Protein AF-T0H8N2-F1 (afdb_monomer)

Secondary structure (DSSP, 8-state):
--HHHHHHHHHHHHSGGGEETTEEEEE--TT-SS-EEHHHHHHHHHHHHHHT-

Structure (mmCIF, N/CA/C/O backbone):
data_AF-T0H8N2-F1
#
_entry.id   AF-T0H8N2-F1
#
loop_
_atom_site.group_PDB
_atom_site.id
_atom_site.type_symbol
_atom_site.label_atom_id
_atom_site.label_alt_id
_atom_site.label_comp_id
_atom_site.label_asym_id
_atom_site.label_entity_id
_atom_site.label_seq_id
_atom_site.pdbx_PDB_ins_code
_atom_site.Cartn_x
_atom_site.Cartn_y
_atom_site.Cartn_z
_atom_site.occupancy
_atom_site.B_iso_or_equiv
_atom_site.auth_seq_id
_atom_site.auth_comp_id
_atom_site.auth_asym_id
_atom_site.auth_atom_id
_atom_site.pdbx_PDB_model_num
ATOM 1 N N . MET A 1 1 ? 6.968 7.352 14.355 1.00 64.88 1 MET A N 1
ATOM 2 C CA . MET A 1 1 ? 6.657 7.772 12.973 1.00 64.88 1 MET A CA 1
ATOM 3 C C . MET A 1 1 ? 5.303 8.437 13.023 1.00 64.88 1 MET A C 1
ATOM 5 O O . MET A 1 1 ? 4.352 7.769 13.427 1.00 64.88 1 MET A O 1
ATOM 9 N N . GLU A 1 2 ? 5.263 9.719 12.675 1.00 89.50 2 GLU A N 1
ATOM 10 C CA . GLU A 1 2 ? 4.047 10.531 12.695 1.00 89.50 2 GLU A CA 1
ATOM 11 C C . GLU A 1 2 ? 2.939 9.905 11.830 1.00 89.50 2 GLU A C 1
ATOM 13 O O . GLU A 1 2 ? 3.257 9.269 10.812 1.00 89.50 2 GLU A O 1
ATOM 18 N N . PRO A 1 3 ? 1.652 10.049 12.202 1.00 90.19 3 PRO A N 1
ATOM 19 C CA . PRO A 1 3 ? 0.529 9.502 11.437 1.00 90.19 3 PR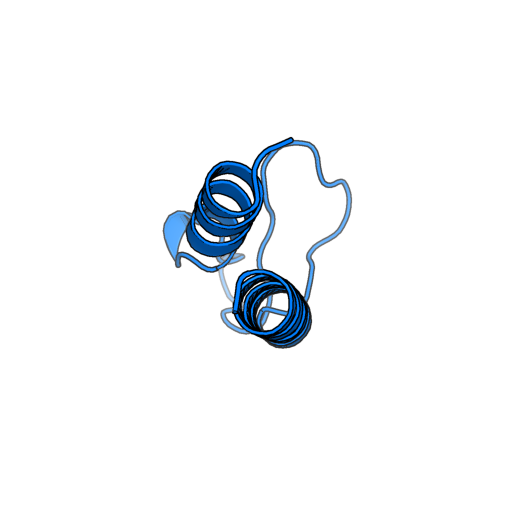O A CA 1
ATOM 20 C C . PRO A 1 3 ? 0.559 9.902 9.956 1.00 90.19 3 PRO A C 1
ATOM 22 O O . PRO A 1 3 ? 0.308 9.072 9.083 1.00 90.19 3 PRO A O 1
ATOM 25 N N . GLU A 1 4 ? 0.968 11.136 9.664 1.00 93.00 4 GLU A N 1
ATOM 26 C CA . GLU A 1 4 ? 1.111 11.656 8.300 1.00 93.00 4 GLU A CA 1
ATOM 27 C C . GLU A 1 4 ? 2.182 10.917 7.493 1.00 93.00 4 GLU A C 1
ATOM 29 O O . GLU A 1 4 ? 1.976 10.602 6.323 1.00 93.00 4 GLU A O 1
ATOM 34 N N . VAL A 1 5 ? 3.303 10.560 8.123 1.00 94.94 5 VAL A N 1
ATOM 35 C CA . VAL A 1 5 ? 4.375 9.810 7.459 1.00 94.94 5 VAL A CA 1
ATOM 36 C C . VAL A 1 5 ? 3.917 8.381 7.151 1.00 94.94 5 VAL A C 1
ATOM 38 O O . VAL A 1 5 ? 4.173 7.872 6.059 1.00 94.94 5 VAL A O 1
ATOM 41 N N . LYS A 1 6 ? 3.182 7.738 8.070 1.00 94.19 6 LYS A N 1
ATOM 42 C CA . LYS A 1 6 ? 2.577 6.417 7.814 1.00 94.19 6 LYS A CA 1
ATOM 43 C C . LYS A 1 6 ? 1.577 6.479 6.658 1.00 94.19 6 LYS A C 1
ATOM 45 O O . LYS A 1 6 ? 1.609 5.613 5.784 1.00 94.19 6 LYS A O 1
ATOM 50 N N . ARG A 1 7 ? 0.731 7.514 6.630 1.00 95.50 7 ARG A N 1
ATOM 51 C CA . ARG A 1 7 ? -0.229 7.767 5.547 1.00 95.50 7 ARG A CA 1
ATOM 52 C C . ARG A 1 7 ? 0.479 7.951 4.207 1.00 95.50 7 ARG A C 1
ATOM 54 O O . ARG A 1 7 ? 0.100 7.299 3.242 1.00 95.50 7 ARG A O 1
ATOM 61 N N . ALA A 1 8 ? 1.525 8.775 4.152 1.00 96.00 8 ALA A N 1
ATOM 62 C CA . ALA A 1 8 ? 2.273 9.035 2.922 1.00 96.00 8 ALA A CA 1
ATOM 63 C C . ALA A 1 8 ? 2.910 7.758 2.347 1.00 96.00 8 ALA A C 1
ATOM 65 O O . ALA A 1 8 ? 2.845 7.519 1.141 1.00 96.00 8 ALA A O 1
ATOM 66 N N . ILE A 1 9 ? 3.469 6.900 3.208 1.00 94.88 9 ILE A N 1
ATOM 67 C CA . ILE A 1 9 ? 4.043 5.614 2.790 1.00 94.88 9 ILE A CA 1
ATOM 68 C C . ILE A 1 9 ? 2.961 4.684 2.229 1.00 94.88 9 ILE A C 1
ATOM 70 O O . ILE A 1 9 ? 3.128 4.144 1.137 1.00 94.88 9 ILE A O 1
ATOM 74 N N . LEU A 1 10 ? 1.844 4.518 2.940 1.00 95.56 10 LEU A N 1
ATOM 75 C CA . LEU A 1 10 ? 0.751 3.647 2.497 1.00 95.56 10 LEU A CA 1
ATOM 76 C C . LEU A 1 10 ? 0.087 4.164 1.211 1.00 95.56 10 LEU A C 1
ATOM 78 O O . LEU A 1 10 ? -0.183 3.377 0.306 1.00 95.56 10 LEU A O 1
ATOM 82 N N . ALA A 1 11 ? -0.108 5.479 1.087 1.00 95.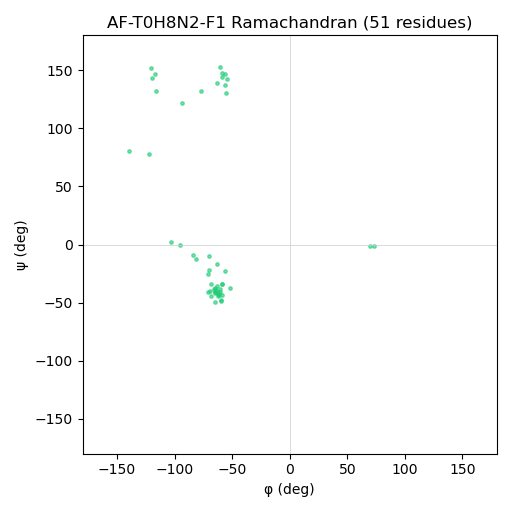62 11 ALA A N 1
ATOM 83 C CA . ALA A 1 11 ? -0.625 6.103 -0.129 1.00 95.62 11 ALA A CA 1
ATOM 84 C C . ALA A 1 11 ? 0.321 5.891 -1.321 1.00 95.62 11 ALA A C 1
ATOM 86 O O . ALA A 1 11 ? -0.128 5.561 -2.418 1.00 95.62 11 ALA A O 1
ATOM 87 N N . SER A 1 12 ? 1.637 5.998 -1.100 1.00 95.56 12 SER A N 1
ATOM 88 C CA . SER A 1 12 ? 2.635 5.671 -2.121 1.00 95.56 12 SER A CA 1
ATOM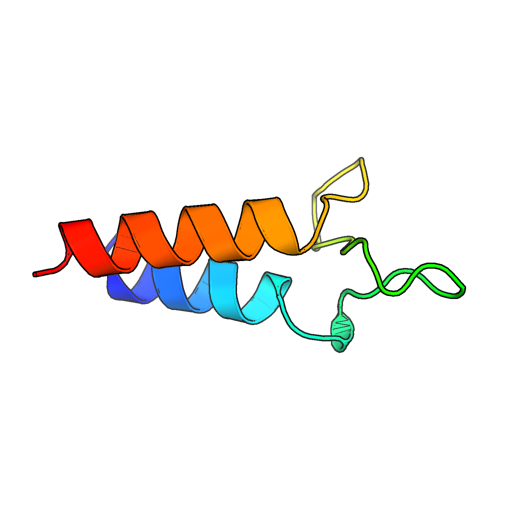 89 C C . SER A 1 12 ? 2.509 4.215 -2.584 1.00 95.56 12 SER A C 1
ATOM 91 O O . SER A 1 12 ? 2.529 3.957 -3.786 1.00 95.56 12 SER A O 1
ATOM 93 N N . TRP A 1 13 ? 2.313 3.267 -1.662 1.00 95.88 13 TRP A N 1
ATOM 94 C CA . TRP A 1 13 ? 2.169 1.845 -1.993 1.00 95.88 13 TRP A CA 1
ATOM 95 C C . TRP A 1 13 ? 0.880 1.516 -2.749 1.00 95.88 13 TRP A C 1
ATOM 97 O O . TRP A 1 13 ? 0.898 0.624 -3.594 1.00 95.88 13 TRP A O 1
ATOM 107 N N . ALA A 1 14 ? -0.214 2.225 -2.467 1.00 95.88 14 ALA A N 1
ATOM 108 C CA . ALA A 1 14 ? -1.499 2.021 -3.136 1.00 95.88 14 ALA A CA 1
ATOM 109 C C . ALA A 1 14 ? -1.491 2.480 -4.607 1.00 95.88 14 ALA A C 1
ATOM 111 O O . ALA A 1 14 ? -2.296 1.999 -5.402 1.00 95.88 14 ALA A O 1
ATOM 112 N N . SER A 1 15 ? -0.569 3.373 -4.978 1.00 94.44 15 SER A N 1
ATOM 113 C CA . SER A 1 15 ? -0.440 3.891 -6.343 1.00 94.44 15 SER A CA 1
ATOM 114 C C . SER A 1 15 ? -0.187 2.791 -7.378 1.00 94.44 15 SER A C 1
ATOM 116 O O . SER A 1 15 ? 0.526 1.818 -7.117 1.00 94.44 15 SER A O 1
ATOM 118 N N . ASP A 1 16 ? -0.701 2.990 -8.592 1.00 93.69 16 ASP A N 1
ATOM 119 C CA . ASP A 1 16 ? -0.493 2.093 -9.735 1.00 93.69 16 ASP A CA 1
ATOM 120 C C . ASP A 1 16 ? 0.972 2.000 -10.168 1.00 93.69 16 ASP A C 1
ATOM 122 O O . ASP A 1 16 ? 1.365 1.016 -10.785 1.00 93.69 16 ASP A O 1
ATOM 126 N N . ALA A 1 17 ? 1.817 2.945 -9.744 1.00 93.44 17 ALA A N 1
ATOM 127 C CA . ALA A 1 17 ? 3.270 2.828 -9.873 1.00 93.44 17 ALA A CA 1
ATOM 128 C C . ALA A 1 17 ? 3.834 1.552 -9.212 1.00 93.44 17 ALA A C 1
ATOM 130 O O . ALA A 1 17 ? 4.915 1.096 -9.578 1.00 93.44 17 ALA A O 1
ATOM 131 N N . ASN A 1 18 ? 3.114 0.977 -8.242 1.00 94.81 18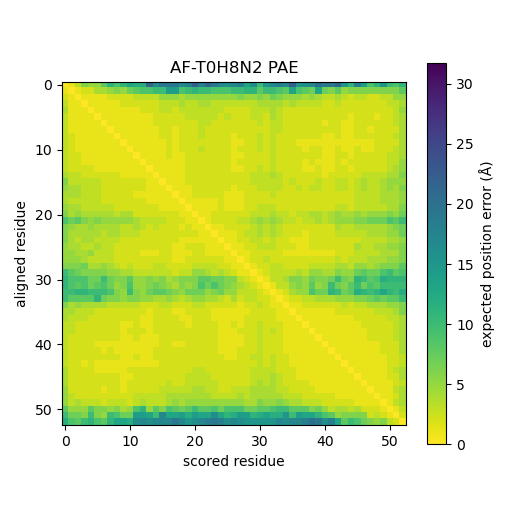 ASN A N 1
ATOM 132 C CA . ASN A 1 18 ? 3.463 -0.289 -7.602 1.00 94.81 18 ASN A CA 1
ATOM 133 C C . ASN A 1 18 ? 2.609 -1.468 -8.096 1.00 94.81 18 ASN A C 1
ATOM 135 O O . ASN A 1 18 ? 2.763 -2.562 -7.557 1.00 94.81 18 ASN A O 1
ATOM 139 N N . ALA A 1 19 ? 1.692 -1.293 -9.052 1.00 95.88 19 ALA A N 1
ATOM 140 C CA . ALA A 1 19 ? 0.880 -2.397 -9.563 1.00 95.88 19 ALA A CA 1
ATOM 141 C C . ALA A 1 19 ? 1.757 -3.452 -10.250 1.00 95.88 19 ALA A C 1
ATOM 143 O O . ALA A 1 19 ? 2.712 -3.131 -10.957 1.00 95.88 19 ALA A O 1
ATOM 144 N N . VAL A 1 20 ? 1.446 -4.730 -10.025 1.00 93.81 20 VAL A N 1
ATOM 145 C CA . VAL A 1 20 ? 2.126 -5.819 -10.736 1.00 93.81 20 VAL A CA 1
ATOM 146 C C . VAL A 1 20 ? 1.553 -5.916 -12.146 1.00 93.81 20 VAL A C 1
ATOM 148 O O . VAL A 1 20 ? 0.335 -5.943 -12.327 1.00 93.81 20 VAL A O 1
ATOM 151 N N . GLU A 1 21 ? 2.429 -5.991 -13.147 1.00 93.62 21 GLU A N 1
ATOM 152 C CA . GLU A 1 21 ? 2.030 -6.159 -14.544 1.00 93.62 21 GLU A CA 1
ATOM 153 C C . GLU A 1 21 ? 1.142 -7.402 -14.717 1.00 93.62 21 GLU A C 1
ATOM 155 O O . GLU A 1 21 ? 1.445 -8.482 -14.207 1.00 93.62 21 GLU A O 1
ATOM 160 N N . GLY A 1 22 ? -0.000 -7.231 -15.385 1.00 94.75 22 GLY A N 1
ATOM 161 C CA . GLY A 1 22 ? -0.994 -8.292 -15.568 1.00 94.75 22 GLY A CA 1
ATOM 162 C C . GLY A 1 22 ? -1.811 -8.650 -14.318 1.00 94.75 22 GLY A C 1
ATOM 163 O O . GLY A 1 22 ? -2.701 -9.493 -14.410 1.00 94.75 22 GLY A O 1
ATOM 164 N N . ASN A 1 23 ? -1.565 -8.018 -13.164 1.00 94.62 23 ASN A N 1
ATOM 165 C CA . ASN A 1 23 ? -2.336 -8.238 -11.940 1.00 94.62 23 ASN A CA 1
ATOM 166 C C . ASN A 1 23 ? -2.594 -6.918 -11.176 1.00 94.62 23 ASN A C 1
ATOM 168 O O . ASN A 1 23 ? -1.923 -6.623 -10.181 1.00 94.62 23 ASN A O 1
ATOM 172 N N . PRO A 1 24 ? -3.597 -6.123 -11.600 1.00 93.44 24 PRO A N 1
ATOM 173 C CA . PRO A 1 24 ? -3.887 -4.811 -11.019 1.00 93.44 24 PRO A CA 1
ATOM 174 C C . PRO A 1 24 ? -4.457 -4.869 -9.593 1.00 93.44 24 PRO A C 1
ATOM 176 O O . PRO A 1 24 ? -4.548 -3.830 -8.944 1.00 93.44 24 PRO A O 1
ATOM 179 N N . ALA A 1 25 ? -4.825 -6.047 -9.078 1.00 96.00 25 ALA A N 1
ATOM 180 C CA . ALA A 1 25 ? -5.339 -6.210 -7.715 1.00 96.00 25 ALA A CA 1
ATOM 181 C C . ALA A 1 25 ? -4.229 -6.269 -6.650 1.00 96.00 25 ALA A C 1
ATOM 183 O O . ALA A 1 25 ? -4.505 -6.167 -5.454 1.00 96.00 25 ALA A O 1
ATOM 184 N N . VAL A 1 26 ? -2.965 -6.420 -7.057 1.00 97.19 26 VAL A N 1
ATOM 185 C CA . VAL A 1 26 ? -1.828 -6.497 -6.134 1.00 97.19 26 VAL A CA 1
ATOM 186 C C . VAL A 1 26 ? -0.822 -5.383 -6.396 1.00 97.19 26 VAL A C 1
ATOM 188 O O . VAL A 1 26 ? -0.691 -4.853 -7.501 1.00 97.19 26 VAL A O 1
ATOM 191 N N . ARG A 1 27 ? -0.108 -5.001 -5.345 1.00 96.94 27 ARG A N 1
ATOM 192 C CA . ARG A 1 27 ? 0.972 -4.022 -5.358 1.00 96.94 27 ARG A CA 1
ATOM 193 C C . ARG A 1 27 ? 2.272 -4.708 -4.9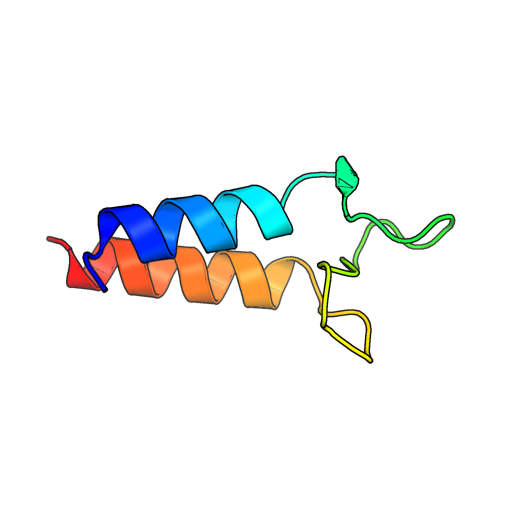57 1.00 96.94 27 ARG A C 1
ATOM 195 O O . ARG A 1 27 ? 2.270 -5.609 -4.121 1.00 96.94 27 ARG A O 1
ATOM 202 N N . ARG A 1 28 ? 3.403 -4.276 -5.509 1.00 95.75 28 ARG A N 1
ATOM 203 C CA . ARG A 1 28 ? 4.746 -4.725 -5.123 1.00 95.75 28 ARG A CA 1
ATOM 204 C C . ARG A 1 28 ? 5.594 -3.530 -4.684 1.00 95.75 28 ARG A C 1
ATOM 206 O O . ARG A 1 28 ? 6.435 -3.067 -5.451 1.00 95.75 28 ARG A O 1
ATOM 213 N N . PRO A 1 29 ? 5.394 -3.034 -3.452 1.00 91.56 29 PRO A N 1
ATOM 214 C CA . PRO A 1 29 ? 6.181 -1.927 -2.940 1.00 91.56 29 PRO A CA 1
ATOM 215 C C . PRO A 1 29 ? 7.676 -2.259 -2.872 1.00 91.56 29 PRO A C 1
ATOM 217 O O . PRO A 1 29 ? 8.050 -3.420 -2.651 1.00 91.56 29 PRO A O 1
ATOM 220 N N . PRO A 1 30 ? 8.556 -1.249 -2.967 1.00 85.00 30 PRO A N 1
ATOM 2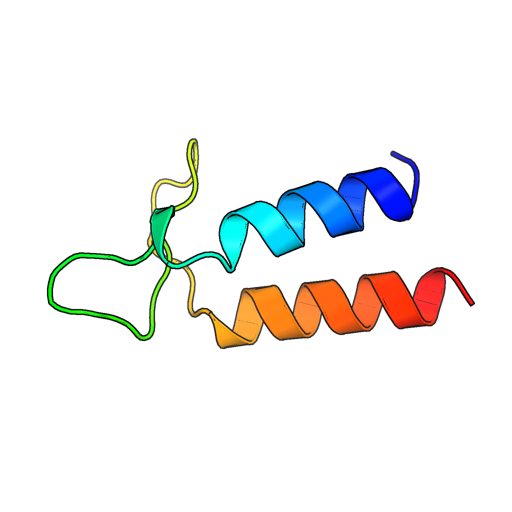21 C CA . PRO A 1 30 ? 9.982 -1.447 -2.758 1.00 85.00 30 PRO A CA 1
ATOM 222 C C . PRO A 1 30 ? 10.239 -2.103 -1.394 1.00 85.00 30 PRO A C 1
ATOM 224 O O . PRO A 1 30 ? 9.569 -1.818 -0.400 1.00 85.00 30 PRO A O 1
ATOM 227 N N . ARG A 1 31 ? 11.228 -3.004 -1.354 1.00 82.94 31 ARG A N 1
ATOM 228 C CA . ARG A 1 31 ? 11.631 -3.800 -0.175 1.00 82.94 31 ARG A CA 1
ATOM 229 C C . ARG A 1 31 ? 10.638 -4.880 0.283 1.00 82.94 31 ARG A C 1
ATOM 231 O O . ARG A 1 31 ? 10.980 -5.635 1.192 1.00 82.94 31 ARG A O 1
ATOM 238 N N . HIS A 1 32 ? 9.482 -5.041 -0.367 1.00 83.62 32 HIS A N 1
ATOM 239 C CA . HIS A 1 32 ? 8.572 -6.157 -0.093 1.00 83.62 32 HIS A CA 1
ATOM 240 C C . HIS A 1 32 ? 8.842 -7.332 -1.035 1.00 83.62 32 HIS A C 1
ATOM 242 O O . HIS A 1 32 ? 8.789 -7.217 -2.259 1.00 83.62 32 HIS A O 1
ATOM 248 N N . LYS A 1 33 ? 9.146 -8.499 -0.453 1.00 80.88 33 LYS A N 1
ATOM 249 C CA . LYS A 1 33 ? 9.461 -9.714 -1.223 1.00 80.88 33 LYS A CA 1
ATOM 250 C C . LYS A 1 33 ? 8.234 -10.315 -1.916 1.00 80.88 33 LYS A C 1
ATOM 252 O O . LYS A 1 33 ? 8.398 -11.001 -2.921 1.00 80.88 33 LYS A O 1
ATOM 257 N N . ARG A 1 34 ? 7.029 -10.074 -1.390 1.00 90.06 34 ARG A N 1
ATOM 258 C CA . ARG A 1 34 ? 5.764 -10.615 -1.902 1.00 90.06 34 ARG A CA 1
ATOM 259 C C . ARG A 1 34 ? 4.820 -9.482 -2.313 1.00 90.06 34 ARG A C 1
ATOM 261 O O . ARG A 1 34 ? 4.822 -8.458 -1.630 1.00 90.06 34 ARG A O 1
ATOM 268 N N . PRO A 1 35 ? 4.036 -9.658 -3.392 1.00 94.12 35 PRO A N 1
ATOM 269 C CA . PRO A 1 35 ? 2.934 -8.760 -3.700 1.00 94.12 35 PRO A CA 1
ATOM 270 C C . PRO A 1 35 ? 1.925 -8.717 -2.550 1.00 94.12 35 PRO A C 1
ATOM 272 O O . PRO A 1 35 ? 1.688 -9.733 -1.896 1.00 94.12 35 PRO A O 1
ATOM 275 N N . ILE A 1 36 ? 1.347 -7.544 -2.325 1.00 95.62 36 ILE A N 1
ATOM 276 C CA . ILE A 1 36 ? 0.346 -7.268 -1.296 1.00 95.62 36 ILE A CA 1
ATOM 277 C C . ILE A 1 36 ? -0.951 -6.879 -2.013 1.00 95.62 36 ILE A C 1
ATOM 279 O O . ILE A 1 36 ? -0.888 -6.047 -2.921 1.00 95.62 36 ILE A O 1
ATOM 283 N N . PRO A 1 37 ? -2.116 -7.435 -1.654 1.00 96.88 37 PRO A N 1
ATOM 284 C CA . PRO A 1 37 ? -3.396 -6.968 -2.181 1.00 96.88 37 PRO A CA 1
ATOM 285 C C . PRO A 1 37 ? -3.602 -5.473 -1.909 1.00 96.88 37 PRO A C 1
ATOM 287 O O . PRO A 1 37 ? -3.323 -4.995 -0.808 1.00 96.88 37 PRO A O 1
ATOM 290 N N . ILE A 1 38 ? -4.108 -4.721 -2.892 1.00 97.06 38 ILE A N 1
ATOM 291 C CA . ILE A 1 38 ? -4.380 -3.286 -2.695 1.00 97.06 38 ILE A CA 1
ATOM 292 C C . ILE A 1 38 ? -5.368 -3.046 -1.543 1.00 97.06 38 ILE A C 1
ATOM 294 O O . ILE A 1 38 ? -5.206 -2.086 -0.791 1.00 97.06 38 ILE A O 1
ATOM 298 N N . ASP A 1 39 ? -6.325 -3.952 -1.346 1.00 97.62 39 ASP A N 1
ATOM 299 C CA . ASP A 1 39 ? -7.314 -3.857 -0.272 1.00 97.62 39 ASP A CA 1
ATOM 300 C C . ASP A 1 39 ? -6.670 -3.858 1.121 1.00 97.62 39 ASP A C 1
ATOM 302 O O . ASP A 1 39 ? -7.068 -3.071 1.978 1.00 97.62 39 ASP A O 1
ATOM 306 N N . GLU A 1 40 ? -5.611 -4.648 1.335 1.00 97.06 40 GLU A N 1
ATOM 307 C CA . GLU A 1 40 ? -4.872 -4.653 2.606 1.00 97.06 40 GLU A CA 1
ATOM 308 C C . GLU A 1 40 ? -4.181 -3.306 2.870 1.00 97.06 40 GLU A C 1
ATOM 310 O O . GLU A 1 40 ? -4.151 -2.822 4.006 1.00 97.06 40 GLU A O 1
ATOM 315 N N . ILE A 1 41 ? -3.650 -2.672 1.818 1.00 96.31 41 ILE A N 1
ATOM 316 C CA . ILE A 1 41 ? -3.002 -1.357 1.910 1.00 96.31 41 ILE A CA 1
ATOM 317 C C . ILE A 1 41 ? -4.044 -0.283 2.239 1.00 96.31 41 ILE A C 1
ATOM 319 O O . ILE A 1 41 ? -3.813 0.550 3.120 1.00 96.31 41 ILE A O 1
ATOM 323 N N . LEU A 1 42 ? -5.204 -0.317 1.578 1.00 96.62 42 LEU A N 1
ATOM 324 C CA . LEU A 1 42 ? -6.302 0.618 1.831 1.00 96.62 42 LEU A CA 1
ATOM 325 C C . LEU A 1 42 ? -6.890 0.440 3.235 1.00 96.62 42 LEU A C 1
ATOM 327 O O . LEU A 1 42 ? -7.188 1.426 3.912 1.00 96.62 42 LEU A O 1
ATOM 331 N N . ASP A 1 43 ? -7.006 -0.793 3.719 1.00 97.75 43 ASP A N 1
ATOM 332 C CA . ASP A 1 43 ? -7.443 -1.066 5.086 1.00 97.75 43 ASP A CA 1
ATOM 333 C C . ASP A 1 43 ? -6.454 -0.552 6.129 1.00 97.75 43 ASP A C 1
ATOM 335 O O . ASP A 1 43 ? -6.868 0.023 7.144 1.00 97.75 43 ASP A O 1
ATOM 339 N N . ALA A 1 44 ? -5.151 -0.709 5.886 1.00 96.12 44 ALA A N 1
ATOM 340 C CA . ALA A 1 44 ? -4.123 -0.111 6.728 1.00 96.12 44 ALA A CA 1
ATOM 341 C C . ALA A 1 44 ? -4.215 1.423 6.718 1.00 96.12 44 ALA A C 1
ATOM 343 O O . ALA A 1 44 ? -4.159 2.039 7.785 1.00 96.12 44 ALA A O 1
ATOM 344 N N . LEU A 1 45 ? -4.431 2.036 5.549 1.00 95.94 45 LEU A N 1
ATOM 345 C CA . LEU A 1 45 ? -4.588 3.485 5.403 1.00 95.94 45 LEU A CA 1
ATOM 346 C C . LEU A 1 45 ? -5.786 3.998 6.220 1.00 95.94 45 LEU A C 1
ATOM 348 O O . LEU A 1 45 ? -5.625 4.879 7.062 1.00 95.94 45 LEU A O 1
ATOM 352 N N . ARG A 1 46 ? -6.950 3.345 6.100 1.00 96.12 46 ARG A N 1
ATOM 353 C CA . ARG A 1 46 ? -8.155 3.657 6.894 1.00 96.12 46 ARG A CA 1
ATOM 354 C C . ARG A 1 46 ? -7.933 3.525 8.398 1.00 96.12 46 ARG A C 1
ATOM 356 O O . ARG A 1 46 ? -8.593 4.211 9.176 1.00 96.12 46 ARG A O 1
ATOM 363 N N . LYS A 1 47 ? -7.094 2.585 8.846 1.00 95.94 47 LYS A N 1
ATOM 364 C CA . LYS A 1 47 ? -6.746 2.445 10.273 1.00 95.94 47 LYS A CA 1
ATOM 365 C C . LYS A 1 47 ? -5.856 3.599 10.731 1.00 95.94 47 LYS A C 1
ATOM 367 O O . LYS A 1 47 ? -6.069 4.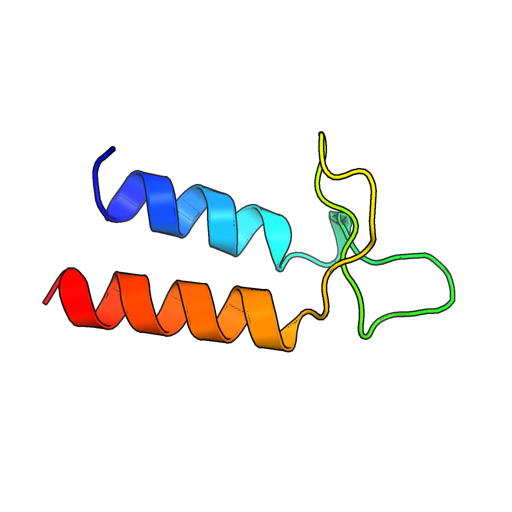117 11.821 1.00 95.94 47 LYS A O 1
ATOM 372 N N . VAL A 1 48 ? -4.895 4.019 9.905 1.00 94.56 48 VAL A N 1
ATOM 373 C CA . VAL A 1 48 ? -4.044 5.184 10.198 1.00 94.56 48 VAL A CA 1
ATOM 374 C C . VAL A 1 48 ? -4.881 6.457 10.297 1.00 94.56 48 VAL A C 1
ATOM 376 O O . VAL A 1 48 ? -4.712 7.196 11.260 1.00 94.56 48 VAL A O 1
ATOM 379 N N . ASP A 1 49 ? -5.818 6.674 9.373 1.00 92.69 49 ASP A N 1
ATOM 380 C CA . ASP A 1 49 ? -6.675 7.866 9.381 1.00 92.69 49 ASP A CA 1
ATOM 381 C C . ASP A 1 49 ? -7.600 7.928 10.597 1.00 92.69 49 ASP A C 1
ATOM 383 O O . ASP A 1 49 ? -7.713 8.975 11.231 1.00 92.69 49 ASP A O 1
ATOM 387 N N . ARG A 1 50 ? -8.192 6.791 10.981 1.00 92.44 50 ARG A N 1
ATOM 388 C CA . ARG A 1 50 ? -9.025 6.695 12.189 1.00 92.44 50 ARG A CA 1
ATOM 389 C C . ARG A 1 50 ? -8.249 6.965 13.474 1.00 92.44 50 ARG A C 1
ATOM 391 O O . ARG A 1 50 ? -8.801 7.547 14.394 1.00 92.44 50 ARG A O 1
ATOM 398 N N . ASN A 1 51 ? -6.985 6.553 13.532 1.00 85.12 51 ASN A N 1
ATOM 399 C CA . ASN A 1 51 ? -6.132 6.748 14.706 1.00 85.12 51 ASN A CA 1
ATOM 400 C C . ASN A 1 51 ? -5.467 8.135 14.753 1.00 85.12 51 ASN A C 1
ATOM 402 O O . ASN A 1 51 ? -4.795 8.447 15.732 1.00 85.12 51 ASN A O 1
ATOM 406 N N . ALA A 1 52 ? -5.578 8.922 13.681 1.0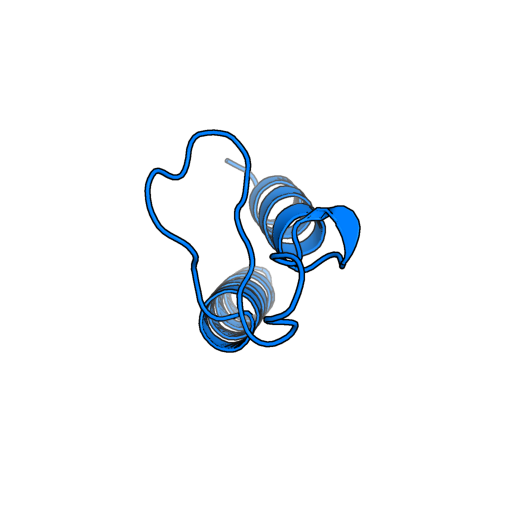0 76.81 52 ALA A N 1
ATOM 407 C CA . ALA A 1 52 ? -5.080 10.293 13.605 1.00 76.81 52 ALA A CA 1
ATOM 408 C C . ALA A 1 52 ? -6.163 11.338 13.939 1.00 76.81 52 ALA A C 1
ATOM 410 O O . ALA A 1 52 ? -5.874 12.531 13.867 1.00 76.81 52 ALA A O 1
ATOM 411 N N . SER A 1 53 ? -7.390 10.884 14.233 1.00 60.09 53 SER A N 1
ATOM 412 C CA . SER A 1 53 ? -8.553 11.703 14.601 1.00 60.09 53 SER A CA 1
ATOM 413 C C . SER A 1 53 ? -8.729 11.796 16.113 1.00 60.09 53 SER A C 1
ATOM 415 O O . SER A 1 53 ? -8.334 10.830 16.806 1.00 60.09 53 SER A O 1
#

Radius of gyration: 11.32 Å; Cα contacts (8 Å, |Δi|>4): 53; chains: 1; bounding box: 21×22×30 Å

Solvent-accessible surface area (backbone atoms only — not comparable to full-atom values): 3100 Å² total; per-residue (Å²): 131,57,60,66,57,54,43,53,54,37,54,58,40,62,35,72,92,19,39,39,88,101,38,81,64,27,18,46,43,88,96,51,96,60,73,41,51,42,66,60,41,52,52,49,39,55,50,48,56,61,70,68,103

Sequence (53 aa):
MEPEVKRAILASWASDANAVEGNPAVRRPPRHKRPIPIDEILDALRKVDRNAS

Mean predicted aligned error: 3.34 Å

pLDDT: mean 92.24, std 7.39, range [60.09, 97.75]

Foldseek 3Di:
DDLVVLLVQLVVQLDCVQADVP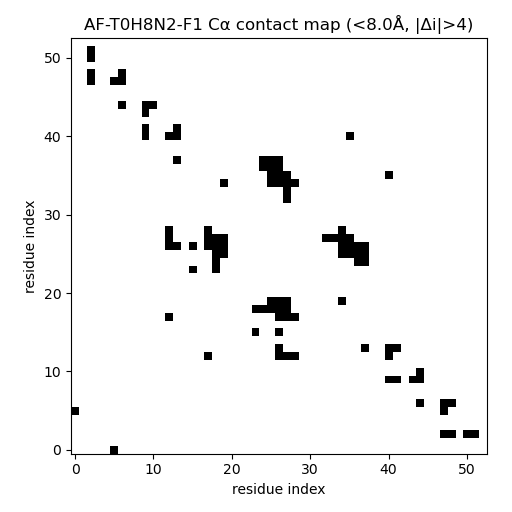GNQWGHDPPDPDTDGSVVSVVSNVVSVVVND